Protein AF-A0A6V8SE57-F1 (afdb_monomer_lite)

Structure (mmCIF, N/CA/C/O backbone):
data_AF-A0A6V8SE57-F1
#
_entry.id   AF-A0A6V8SE57-F1
#
loop_
_atom_site.group_PDB
_atom_site.id
_atom_site.type_symbol
_atom_site.label_atom_id
_atom_site.label_alt_id
_atom_site.label_comp_id
_atom_site.label_asym_id
_atom_site.label_entity_id
_atom_site.label_seq_id
_atom_site.pdbx_PDB_ins_code
_atom_site.Cartn_x
_atom_site.Cartn_y
_atom_site.Cartn_z
_atom_site.occupancy
_atom_site.B_iso_or_equiv
_atom_site.auth_seq_id
_atom_site.auth_comp_id
_atom_site.auth_asym_id
_atom_site.auth_atom_id
_atom_site.pdbx_PDB_model_num
ATOM 1 N N . MET A 1 1 ? -17.085 -2.810 29.061 1.00 80.19 1 MET A N 1
ATOM 2 C CA . MET A 1 1 ? -16.079 -2.766 30.151 1.00 80.19 1 MET A CA 1
ATOM 3 C C . MET A 1 1 ? -16.519 -1.759 31.207 1.00 80.19 1 MET A C 1
ATOM 5 O O . MET A 1 1 ? -16.535 -0.562 30.925 1.00 80.19 1 MET A O 1
ATOM 9 N N . LEU A 1 2 ? -16.918 -2.257 32.376 1.00 84.38 2 LEU A N 1
ATOM 10 C CA . LEU A 1 2 ? -17.323 -1.475 33.546 1.00 84.38 2 LEU A CA 1
ATOM 11 C C . LEU A 1 2 ? -16.105 -1.155 34.430 1.00 84.38 2 LEU A C 1
ATOM 13 O O . LEU A 1 2 ? -15.067 -1.802 34.307 1.00 84.38 2 LEU A O 1
ATOM 17 N N . GLN A 1 3 ? -16.236 -0.152 35.307 1.00 84.94 3 GLN A N 1
ATOM 18 C CA . GLN A 1 3 ? -15.189 0.285 36.252 1.00 84.94 3 GLN A CA 1
ATOM 19 C C . GLN A 1 3 ? -13.847 0.674 35.592 1.00 84.94 3 GLN A C 1
ATOM 21 O O . GLN A 1 3 ? -12.769 0.341 36.073 1.00 84.94 3 GLN A O 1
ATOM 26 N N . LYS A 1 4 ? -13.895 1.432 34.484 1.00 86.44 4 LYS A N 1
ATOM 27 C CA . LYS A 1 4 ? -12.680 1.951 33.819 1.00 86.44 4 LYS A CA 1
ATOM 28 C C . LYS A 1 4 ? -11.867 2.909 34.702 1.00 86.44 4 LYS A C 1
ATOM 30 O O . LYS A 1 4 ? -10.650 2.949 34.574 1.00 86.44 4 LYS A O 1
ATOM 35 N N . THR A 1 5 ? -12.533 3.644 35.592 1.00 87.69 5 THR A N 1
ATOM 36 C CA . THR A 1 5 ? -11.916 4.582 36.539 1.00 87.69 5 THR A CA 1
ATOM 37 C C . THR A 1 5 ? -12.334 4.260 37.967 1.00 87.69 5 THR A C 1
ATOM 39 O O . THR A 1 5 ? -13.480 3.868 38.202 1.00 87.69 5 THR A O 1
ATOM 42 N N . CYS A 1 6 ? -11.425 4.463 38.917 1.00 88.44 6 CYS A N 1
ATOM 43 C CA . CYS A 1 6 ? -11.675 4.325 40.349 1.00 88.44 6 CYS A CA 1
ATOM 44 C C . CYS A 1 6 ? -11.453 5.666 41.064 1.00 88.44 6 CYS A C 1
ATOM 46 O O . CYS A 1 6 ? -10.727 6.540 40.584 1.00 88.44 6 CYS A O 1
ATOM 48 N N . THR A 1 7 ? -12.118 5.852 42.202 1.00 88.44 7 THR A N 1
ATOM 49 C CA . THR A 1 7 ? -11.883 7.002 43.080 1.00 88.44 7 THR A CA 1
ATOM 50 C C . THR A 1 7 ? -10.832 6.597 44.103 1.00 88.44 7 THR A C 1
ATOM 52 O O . THR A 1 7 ? -11.109 5.760 44.957 1.00 88.44 7 THR A O 1
ATOM 55 N N . VAL A 1 8 ? -9.636 7.172 44.003 1.00 85.38 8 VAL A N 1
ATOM 56 C CA . VAL A 1 8 ? -8.505 6.870 44.903 1.00 85.38 8 VAL A CA 1
ATOM 57 C C . VAL A 1 8 ? -8.571 7.654 46.206 1.00 85.38 8 VAL A C 1
ATOM 59 O O . VAL A 1 8 ? -8.074 7.196 47.227 1.00 85.38 8 VAL A O 1
ATOM 62 N N . ASP A 1 9 ? -9.195 8.828 46.178 1.00 85.50 9 ASP A N 1
ATOM 63 C CA . ASP A 1 9 ? -9.353 9.677 47.351 1.00 85.50 9 ASP A CA 1
ATOM 64 C C . ASP A 1 9 ? -10.802 10.158 47.449 1.00 85.50 9 ASP A C 1
ATOM 66 O O . ASP A 1 9 ? -11.323 10.845 46.565 1.00 85.50 9 ASP A O 1
ATOM 70 N N . PHE A 1 10 ? -11.458 9.759 48.537 1.00 82.12 10 PHE A N 1
ATOM 71 C CA . PHE A 1 10 ? -12.860 10.050 48.809 1.00 82.12 10 PHE A CA 1
ATOM 72 C C . PHE A 1 10 ? -13.102 11.515 49.203 1.00 82.12 10 PHE A C 1
ATOM 74 O O . PHE A 1 10 ? -14.181 12.036 48.923 1.00 82.12 10 PHE A O 1
ATOM 81 N N . LEU A 1 11 ? -12.115 12.190 49.807 1.00 89.50 11 LEU A N 1
ATOM 82 C CA . LEU A 1 11 ? -12.215 13.594 50.224 1.00 89.50 11 LEU A CA 1
ATOM 83 C C . LEU A 1 11 ? -12.103 14.526 49.020 1.00 89.50 11 LEU A C 1
ATOM 85 O O . LEU A 1 11 ? -12.915 15.435 48.856 1.00 89.50 11 LEU A O 1
ATOM 89 N N . THR A 1 12 ? -11.130 14.273 48.145 1.00 87.56 12 THR A N 1
ATOM 90 C CA . THR A 1 12 ? -10.910 15.097 46.944 1.00 87.56 12 THR A CA 1
ATOM 91 C C . THR A 1 12 ? -11.725 14.637 45.735 1.00 87.56 12 THR A C 1
ATOM 93 O O . THR A 1 12 ? -11.748 15.323 44.713 1.00 87.56 12 THR A O 1
ATOM 96 N N . LYS A 1 13 ? -12.407 13.483 45.831 1.00 87.69 13 LYS A N 1
ATOM 97 C CA . LYS A 1 13 ? -13.125 12.812 44.729 1.00 87.69 13 LYS A CA 1
ATOM 98 C C . LYS A 1 13 ? -12.248 12.606 43.491 1.00 87.69 13 LYS A C 1
ATOM 100 O O . LYS A 1 13 ? -12.744 12.579 42.361 1.00 87.69 13 LYS A O 1
ATOM 105 N N . LYS A 1 14 ? -10.936 12.462 43.690 1.00 87.06 14 LYS A N 1
ATOM 106 C CA . LYS A 1 14 ? -9.976 12.285 42.604 1.00 87.06 14 LYS A CA 1
ATOM 107 C C . LYS A 1 14 ? -10.199 10.928 41.941 1.00 87.06 14 LYS A C 1
ATOM 109 O O . LYS A 1 14 ? -10.094 9.886 42.590 1.00 87.06 14 LYS A O 1
ATOM 114 N N . ARG A 1 15 ? -10.494 10.953 40.639 1.00 88.88 15 ARG A N 1
ATOM 115 C CA . ARG A 1 15 ? -10.660 9.756 39.806 1.00 88.88 15 ARG A CA 1
ATOM 116 C C . ARG A 1 15 ? -9.395 9.509 38.999 1.00 88.88 15 ARG A C 1
ATOM 118 O O . ARG A 1 15 ? -8.846 10.444 38.422 1.00 88.88 15 ARG A O 1
ATOM 125 N N . VAL A 1 16 ? -8.960 8.260 38.960 1.00 88.12 16 VAL A N 1
ATOM 126 C CA . VAL A 1 16 ? -7.837 7.792 38.141 1.00 88.12 16 VAL A CA 1
ATOM 127 C C . VAL A 1 16 ? -8.284 6.595 37.314 1.00 88.12 16 VAL A C 1
ATOM 129 O O . VAL A 1 16 ? -9.284 5.946 37.641 1.00 88.12 16 VAL A O 1
ATOM 132 N N . ASP A 1 17 ? -7.578 6.326 36.220 1.00 88.56 17 ASP A N 1
ATOM 133 C CA . ASP A 1 17 ? -7.783 5.096 35.463 1.00 88.56 17 ASP A CA 1
ATOM 134 C C . ASP A 1 17 ? -7.464 3.906 36.355 1.00 88.56 17 ASP A C 1
ATOM 136 O O . ASP A 1 17 ? -6.413 3.863 36.990 1.00 88.56 17 ASP A O 1
ATOM 140 N N . SER A 1 18 ? -8.389 2.949 36.419 1.00 84.50 18 SER A N 1
ATOM 141 C CA . SER A 1 18 ? -8.182 1.788 37.267 1.00 84.50 18 SER A CA 1
ATOM 142 C C . SER A 1 18 ? -7.148 0.887 36.601 1.00 84.50 18 SER A C 1
ATOM 144 O O . SER A 1 18 ? -7.446 0.282 35.578 1.00 84.50 18 SER A O 1
ATOM 146 N N . ASN A 1 19 ? -5.933 0.786 37.128 1.00 82.19 19 ASN A N 1
ATOM 147 C CA . ASN A 1 19 ? -4.884 -0.082 36.565 1.00 82.19 19 ASN A CA 1
ATOM 148 C C . ASN A 1 19 ? -4.768 -1.420 37.308 1.00 82.19 19 ASN A C 1
ATOM 150 O O . ASN A 1 19 ? -3.791 -2.145 37.152 1.00 82.19 19 ASN A O 1
ATOM 154 N N . GLY A 1 20 ? -5.790 -1.749 38.099 1.00 79.88 20 GLY A N 1
ATOM 155 C CA . GLY A 1 20 ? -5.833 -2.931 38.955 1.00 79.88 20 GLY A CA 1
ATOM 156 C C . GLY A 1 20 ? -6.281 -2.632 40.384 1.00 79.88 20 GLY A C 1
ATOM 157 O O . GLY A 1 20 ? -6.476 -3.575 41.139 1.00 79.88 20 GLY A O 1
ATOM 158 N N . GLU A 1 21 ? -6.494 -1.361 40.768 1.00 84.12 21 GLU A N 1
ATOM 159 C CA . GLU A 1 21 ? -6.996 -1.051 42.119 1.00 84.12 21 GLU A CA 1
ATOM 160 C C . GLU A 1 21 ? -8.412 -1.594 42.359 1.00 84.12 21 GLU A C 1
ATOM 162 O O . GLU A 1 21 ? -8.802 -1.826 43.500 1.00 84.12 21 GLU A O 1
ATOM 167 N N . VAL A 1 22 ? -9.193 -1.791 41.291 1.00 84.31 22 VAL A N 1
ATOM 168 C CA . VAL A 1 22 ? -10.534 -2.377 41.344 1.00 84.31 22 VAL A CA 1
ATOM 169 C C . VAL A 1 22 ? -10.697 -3.361 40.183 1.00 84.31 22 VAL A C 1
ATOM 171 O O . VAL A 1 22 ? -10.164 -3.149 39.091 1.00 84.31 22 VAL A O 1
ATOM 174 N N . GLN A 1 23 ? -11.435 -4.448 40.413 1.00 84.25 23 GLN A N 1
ATOM 175 C CA . GLN A 1 23 ? -11.700 -5.468 39.400 1.00 84.25 23 GLN A CA 1
ATOM 176 C C . GLN A 1 23 ? -12.502 -4.890 38.226 1.00 84.25 23 GLN A C 1
ATOM 178 O O . GLN A 1 23 ? -13.629 -4.439 38.393 1.00 84.25 23 GLN A O 1
ATOM 183 N N . LYS A 1 24 ? -11.965 -4.970 37.007 1.00 87.44 24 LYS A N 1
ATOM 184 C CA . LYS A 1 24 ? -12.715 -4.616 35.794 1.00 87.44 24 LYS A CA 1
ATOM 185 C C . LYS A 1 24 ? -13.583 -5.783 35.340 1.00 87.44 24 LYS A C 1
ATOM 187 O O . LYS A 1 24 ? -13.145 -6.933 35.357 1.00 87.44 24 LYS A O 1
ATOM 192 N N . TYR A 1 25 ? -14.778 -5.461 34.849 1.00 86.12 25 TYR A N 1
ATOM 193 C CA . TYR A 1 25 ? -15.709 -6.433 34.274 1.00 86.12 25 TYR A CA 1
ATOM 194 C C . TYR A 1 25 ? -15.937 -6.135 32.793 1.00 86.12 25 TYR A C 1
ATOM 196 O O . TYR A 1 25 ? -16.268 -5.004 32.410 1.00 86.12 25 TYR A O 1
ATOM 204 N N . TYR A 1 26 ? -15.762 -7.144 31.946 1.00 84.75 26 TYR A N 1
ATOM 205 C CA . TYR A 1 26 ? -16.224 -7.109 30.564 1.00 84.75 26 TYR A CA 1
ATOM 206 C C . TYR A 1 26 ? -17.636 -7.697 30.528 1.00 84.75 26 TYR A C 1
ATOM 208 O O . TYR A 1 26 ? -17.861 -8.781 31.050 1.00 84.75 26 TYR A O 1
ATOM 216 N N . VAL A 1 27 ? -18.589 -6.930 30.000 1.00 86.38 27 VAL A N 1
ATOM 217 C CA . VAL A 1 27 ? -19.998 -7.321 29.903 1.00 86.38 27 VAL A CA 1
ATOM 218 C C . VAL A 1 27 ? -20.352 -7.269 28.432 1.00 86.38 27 VAL A C 1
ATOM 220 O O . VAL A 1 27 ? -20.159 -6.226 27.799 1.00 86.38 27 VAL A O 1
ATOM 223 N N . GLU A 1 28 ? -20.817 -8.395 27.916 1.00 84.25 28 GLU A N 1
ATOM 224 C CA . GLU A 1 28 ? -21.291 -8.550 26.546 1.00 84.25 28 GLU A CA 1
ATOM 225 C C . GLU A 1 28 ? -22.771 -8.161 26.462 1.00 84.25 28 GLU A C 1
ATOM 227 O O . GLU A 1 28 ? -23.479 -8.184 27.466 1.00 84.25 28 GLU A O 1
ATOM 232 N N . GLU A 1 29 ? -23.214 -7.729 25.278 1.00 84.25 29 GLU A N 1
ATOM 233 C CA . GLU A 1 29 ? -24.635 -7.479 24.965 1.00 84.25 29 GLU A CA 1
ATOM 234 C C . GLU A 1 29 ? -25.358 -6.463 25.878 1.00 84.25 29 GLU A C 1
ATOM 236 O O . GLU A 1 29 ? -26.583 -6.398 25.924 1.00 84.25 29 GLU A O 1
ATOM 241 N N . SER A 1 30 ? -24.615 -5.595 26.574 1.00 85.81 30 SER A N 1
ATOM 242 C CA . SER A 1 30 ? -25.195 -4.565 27.455 1.00 85.81 30 SER A CA 1
ATOM 243 C C . SER A 1 30 ? -26.022 -3.506 26.711 1.00 85.81 30 SER A C 1
ATOM 245 O O . SER A 1 30 ? -26.799 -2.788 27.340 1.00 85.81 30 SER A O 1
ATOM 247 N N . HIS A 1 31 ? -25.812 -3.353 25.406 1.00 85.88 31 HIS A N 1
ATOM 248 C CA . HIS A 1 31 ? -26.593 -2.499 24.521 1.00 85.88 31 HIS A CA 1
ATOM 249 C C . HIS A 1 31 ? -26.701 -3.175 23.149 1.00 85.88 31 HIS A C 1
ATOM 251 O O . HIS A 1 31 ? -25.820 -3.970 22.803 1.00 85.88 31 HIS A O 1
ATOM 257 N N . PRO A 1 32 ? -27.726 -2.840 22.343 1.00 89.44 32 PRO A N 1
ATOM 258 C CA . PRO A 1 32 ? -27.804 -3.296 20.962 1.00 89.44 32 PRO A CA 1
ATOM 259 C C . PRO A 1 32 ? -26.503 -2.988 20.218 1.00 89.44 32 PRO A C 1
ATOM 261 O O . PRO A 1 32 ? -25.926 -1.902 20.371 1.00 89.44 32 PRO A O 1
ATOM 264 N N . ALA A 1 33 ? -26.011 -3.960 19.456 1.00 89.44 33 ALA A N 1
ATOM 265 C CA . ALA A 1 33 ? -24.806 -3.784 18.666 1.00 89.44 33 ALA A CA 1
ATOM 266 C C . ALA A 1 33 ? -25.057 -2.752 17.553 1.00 89.44 33 ALA A C 1
ATOM 268 O O . ALA A 1 33 ? -26.120 -2.733 16.939 1.00 89.44 33 ALA A O 1
ATOM 269 N N . ILE A 1 34 ? -24.080 -1.875 17.306 1.00 92.44 34 ILE A N 1
ATOM 270 C CA . ILE A 1 34 ? -24.130 -0.909 16.189 1.00 92.44 34 ILE A CA 1
ATOM 271 C C . ILE A 1 34 ? -23.822 -1.619 14.861 1.00 92.44 34 ILE A C 1
ATOM 273 O O . ILE A 1 34 ? -24.297 -1.218 13.804 1.00 92.44 34 ILE A O 1
ATOM 277 N N . ILE A 1 35 ? -22.990 -2.655 14.937 1.00 93.81 35 ILE A N 1
ATOM 278 C CA . ILE A 1 35 ? -22.470 -3.450 13.830 1.00 93.81 35 ILE A CA 1
ATOM 279 C C . ILE A 1 35 ? -22.617 -4.917 14.227 1.00 93.81 35 ILE A C 1
ATOM 281 O O . ILE A 1 35 ? -22.357 -5.261 15.382 1.00 93.81 35 ILE A O 1
ATOM 285 N N . ASP A 1 36 ? -22.996 -5.764 13.273 1.00 93.50 36 ASP A N 1
ATOM 286 C CA . ASP A 1 36 ? -23.077 -7.207 13.475 1.00 93.50 36 ASP A CA 1
ATOM 287 C C . ASP A 1 36 ? -21.732 -7.785 13.920 1.00 93.50 36 ASP A C 1
ATOM 289 O O . ASP A 1 36 ? -20.663 -7.376 13.451 1.00 93.50 36 ASP A O 1
ATOM 293 N N . LYS A 1 37 ? -21.785 -8.769 14.821 1.00 89.94 37 LYS A N 1
ATOM 294 C CA . LYS A 1 37 ? -20.588 -9.401 15.387 1.00 89.94 37 LYS A CA 1
ATOM 295 C C . LYS A 1 37 ? -19.685 -9.982 14.297 1.00 89.94 37 LYS A C 1
ATOM 297 O O . LYS A 1 37 ? -18.483 -9.747 14.327 1.00 89.94 37 LYS A O 1
ATOM 302 N N . GLU A 1 38 ? -20.273 -10.636 13.298 1.00 94.12 38 GLU A N 1
ATOM 303 C CA . GLU A 1 38 ? -19.544 -11.202 12.156 1.00 94.12 38 GLU A CA 1
ATOM 304 C C . GLU A 1 38 ? -18.777 -10.129 11.370 1.00 94.12 38 GLU A C 1
ATOM 306 O O . GLU A 1 38 ? -17.608 -10.316 11.035 1.00 94.12 38 GLU A O 1
ATOM 311 N N . MET A 1 39 ? -19.396 -8.967 11.122 1.00 95.44 39 MET A N 1
ATOM 312 C CA . MET A 1 39 ? -18.729 -7.854 10.440 1.00 95.44 39 MET A CA 1
ATOM 313 C C . MET A 1 39 ? -17.591 -7.281 11.293 1.00 95.44 39 MET A C 1
ATOM 315 O O . MET A 1 39 ? -16.531 -6.950 10.760 1.00 95.44 39 MET A O 1
ATOM 319 N N . TRP A 1 40 ? -17.776 -7.183 12.612 1.00 93.38 40 TRP A N 1
ATOM 320 C CA . TRP A 1 40 ? -16.713 -6.748 13.519 1.00 93.38 40 TRP A CA 1
ATOM 321 C C . TRP A 1 40 ? -15.525 -7.720 13.515 1.00 93.38 40 TRP A C 1
ATOM 323 O O . TRP A 1 40 ? -14.381 -7.283 13.380 1.00 93.38 40 TRP A O 1
ATOM 333 N N . GLU A 1 41 ? -15.789 -9.024 13.601 1.00 94.81 41 GLU A N 1
ATOM 334 C CA . GLU A 1 41 ? -14.769 -10.079 13.569 1.00 94.81 41 GLU A CA 1
ATOM 335 C C . GLU A 1 41 ? -14.010 -10.096 12.237 1.00 94.81 41 GLU A C 1
ATOM 337 O O . GLU A 1 41 ? -12.779 -10.121 12.232 1.00 94.81 41 GLU A O 1
ATOM 342 N N . ALA A 1 42 ? -14.719 -9.983 11.110 1.00 95.62 42 ALA A N 1
ATOM 343 C CA . ALA A 1 42 ? -14.102 -9.891 9.789 1.00 95.62 42 ALA A CA 1
ATOM 344 C C . ALA A 1 42 ? -13.137 -8.697 9.683 1.00 95.62 42 ALA A C 1
ATOM 346 O O . ALA A 1 42 ? -12.038 -8.828 9.142 1.00 95.62 42 ALA A O 1
ATOM 347 N N . VAL A 1 43 ? -13.503 -7.539 10.247 1.00 94.62 43 VAL A N 1
ATOM 348 C CA . VAL A 1 43 ? -12.620 -6.363 10.285 1.00 94.62 43 VAL A CA 1
ATOM 349 C C . VAL A 1 43 ? -11.394 -6.611 11.164 1.00 94.62 43 VAL A C 1
ATOM 351 O O . VAL A 1 43 ? -10.295 -6.235 10.762 1.00 94.62 43 VAL A O 1
ATOM 354 N N . GLN A 1 44 ? -11.541 -7.253 12.329 1.00 94.44 44 GLN A N 1
ATOM 355 C CA . GLN A 1 44 ? -10.385 -7.592 13.171 1.00 94.44 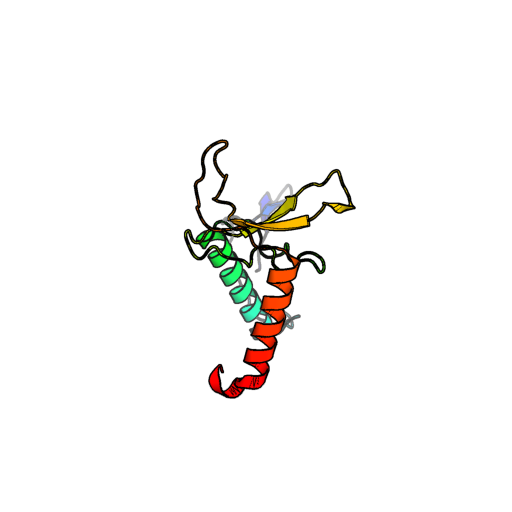44 GLN A CA 1
ATOM 356 C C . GLN A 1 44 ? -9.396 -8.505 12.432 1.00 94.44 44 GLN A C 1
ATOM 358 O O . GLN A 1 44 ? -8.197 -8.228 12.441 1.00 94.44 44 GLN A O 1
ATOM 363 N N . LEU A 1 45 ? -9.896 -9.530 11.733 1.00 95.44 45 LEU A N 1
ATOM 364 C CA . LEU A 1 45 ? -9.070 -10.435 10.928 1.00 95.44 45 LEU A CA 1
ATOM 365 C C . LEU A 1 45 ? -8.346 -9.703 9.790 1.00 95.44 45 LEU A C 1
ATOM 367 O O . LEU A 1 45 ? -7.169 -9.954 9.540 1.00 95.44 45 LEU A O 1
ATOM 371 N N . GLU A 1 46 ? -9.009 -8.762 9.113 1.00 92.75 46 GLU A N 1
ATOM 372 C CA . GLU A 1 46 ? -8.365 -7.951 8.073 1.00 92.75 46 GLU A CA 1
ATOM 373 C C . GLU A 1 46 ? -7.292 -7.008 8.633 1.00 92.75 46 GLU A C 1
ATOM 375 O O . GLU A 1 46 ? -6.229 -6.847 8.023 1.00 92.75 46 GLU A O 1
ATOM 380 N N . MET A 1 47 ? -7.527 -6.417 9.809 1.00 90.12 47 MET A N 1
ATOM 381 C CA . MET A 1 47 ? -6.522 -5.604 10.499 1.00 90.12 47 MET A CA 1
ATOM 382 C C . MET A 1 47 ? -5.299 -6.448 10.873 1.00 90.12 47 MET A C 1
ATOM 384 O O . MET A 1 47 ? -4.170 -6.036 10.602 1.00 90.12 47 MET A O 1
ATOM 388 N N . GLU A 1 48 ? -5.508 -7.643 11.428 1.00 92.56 48 GLU A N 1
ATOM 389 C CA . GLU A 1 48 ? -4.434 -8.586 11.753 1.00 92.56 48 GLU A CA 1
ATOM 390 C C . GLU A 1 48 ? -3.658 -9.007 10.499 1.00 92.56 48 GLU A C 1
ATOM 392 O O . GLU A 1 48 ? -2.431 -8.891 10.458 1.00 92.56 48 GLU A O 1
ATOM 397 N N . ARG A 1 49 ? -4.359 -9.397 9.428 1.00 91.00 49 ARG A N 1
ATOM 398 C CA . ARG A 1 49 ? -3.745 -9.737 8.136 1.00 91.00 49 ARG A CA 1
ATOM 399 C C . ARG A 1 49 ? -2.877 -8.595 7.604 1.00 91.00 4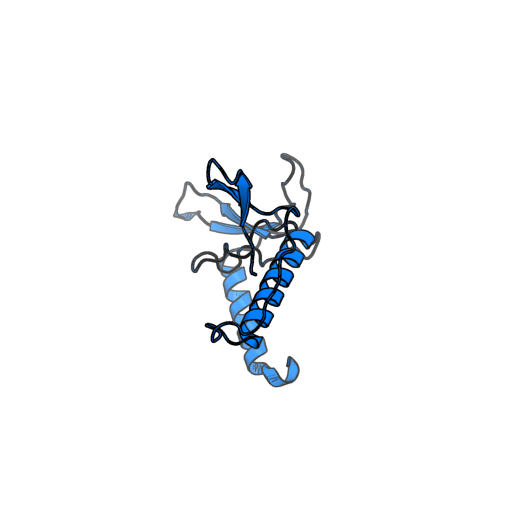9 ARG A C 1
ATOM 401 O O . ARG A 1 49 ? -1.775 -8.836 7.104 1.00 91.00 49 ARG A O 1
ATOM 408 N N . GLY A 1 50 ? -3.359 -7.356 7.710 1.00 86.25 50 GLY A N 1
ATOM 409 C CA . GLY A 1 50 ? -2.623 -6.156 7.316 1.00 86.25 50 GLY A CA 1
ATOM 410 C C . GLY A 1 50 ? -1.342 -5.946 8.127 1.00 86.25 50 GLY A C 1
ATOM 411 O O . GLY A 1 50 ? -0.295 -5.652 7.546 1.00 86.25 50 GLY A O 1
ATOM 412 N N . LEU A 1 51 ? -1.406 -6.148 9.446 1.00 87.69 51 LEU A N 1
ATOM 413 C CA . LEU A 1 51 ? -0.253 -6.054 10.346 1.00 87.69 51 LEU A CA 1
ATOM 414 C C . LEU A 1 51 ? 0.797 -7.129 10.041 1.00 87.69 51 LEU A C 1
ATOM 416 O O . LEU A 1 51 ? 1.968 -6.799 9.856 1.00 87.69 51 LEU A O 1
ATOM 420 N N . VAL A 1 52 ? 0.378 -8.388 9.895 1.00 89.75 52 VAL A N 1
ATOM 421 C CA . VAL A 1 52 ? 1.277 -9.509 9.569 1.00 89.75 52 VAL A CA 1
ATOM 422 C C . VAL A 1 52 ? 1.979 -9.275 8.231 1.00 89.75 52 VAL A C 1
ATOM 424 O O . VAL A 1 52 ? 3.188 -9.484 8.107 1.00 89.75 52 VAL A O 1
ATOM 427 N N . PHE A 1 53 ? 1.254 -8.792 7.218 1.00 86.00 53 PHE A N 1
ATOM 428 C CA . PHE A 1 53 ? 1.848 -8.453 5.924 1.00 86.00 53 PHE A CA 1
ATOM 429 C C . PHE A 1 53 ? 2.872 -7.314 6.043 1.00 86.00 53 PHE A C 1
ATOM 431 O O . PHE A 1 53 ? 3.963 -7.394 5.471 1.00 86.00 53 PHE A O 1
ATOM 438 N N . ALA A 1 54 ? 2.530 -6.257 6.784 1.00 85.19 54 ALA A N 1
ATOM 439 C CA . ALA A 1 54 ? 3.408 -5.118 7.023 1.00 85.19 54 ALA A CA 1
ATOM 440 C C . ALA A 1 54 ? 4.719 -5.537 7.703 1.00 85.19 54 ALA A C 1
ATOM 442 O O . ALA A 1 54 ? 5.792 -5.136 7.249 1.00 85.19 54 ALA A O 1
ATOM 443 N N . GLU A 1 55 ? 4.643 -6.389 8.724 1.00 86.44 55 GLU A N 1
ATOM 444 C CA . GLU A 1 55 ? 5.805 -6.926 9.433 1.00 86.44 55 GLU A CA 1
ATOM 445 C C . GLU A 1 55 ? 6.661 -7.822 8.529 1.00 86.44 55 GLU A C 1
ATOM 447 O O . GLU A 1 55 ? 7.862 -7.590 8.382 1.00 86.44 55 GLU A O 1
ATOM 452 N N . THR A 1 56 ? 6.032 -8.780 7.840 1.00 85.88 56 THR A N 1
ATOM 453 C CA . THR A 1 56 ? 6.716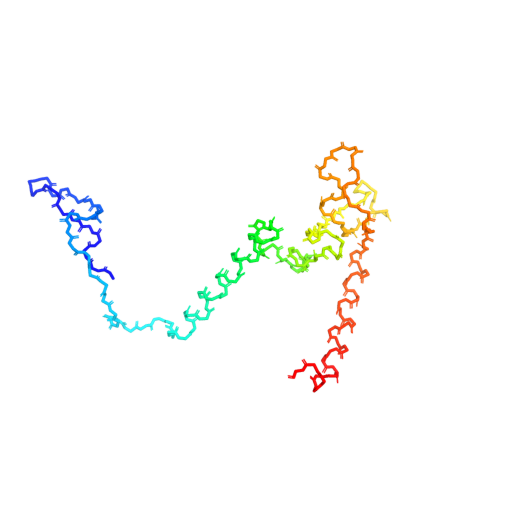 -9.761 6.978 1.00 85.88 56 THR A CA 1
ATOM 454 C C . THR A 1 56 ? 7.541 -9.090 5.879 1.00 85.88 56 THR A C 1
ATOM 456 O O . THR A 1 56 ? 8.652 -9.518 5.563 1.00 85.88 56 THR A O 1
ATOM 459 N N . TYR A 1 57 ? 7.002 -8.029 5.277 1.00 81.69 57 TYR A N 1
ATOM 460 C CA . TYR A 1 57 ? 7.602 -7.385 4.108 1.00 81.69 57 TYR A CA 1
ATOM 461 C C . TYR A 1 57 ? 8.214 -6.008 4.398 1.00 81.69 57 TYR A C 1
ATOM 463 O O . TYR A 1 57 ? 8.715 -5.352 3.478 1.00 81.69 57 TYR A O 1
ATOM 471 N N . GLY A 1 58 ? 8.195 -5.562 5.658 1.00 77.62 58 GLY A N 1
ATOM 472 C CA . GLY A 1 58 ? 8.691 -4.249 6.074 1.00 77.62 58 GLY A CA 1
ATOM 473 C C . GLY A 1 58 ? 7.937 -3.084 5.421 1.00 77.62 58 GLY A C 1
ATOM 474 O O . GLY A 1 58 ? 8.548 -2.075 5.054 1.00 77.62 58 GLY A O 1
ATOM 475 N N . VAL A 1 59 ? 6.625 -3.231 5.213 1.00 77.19 59 VAL A N 1
ATOM 476 C CA . VAL A 1 59 ? 5.755 -2.198 4.630 1.00 77.19 59 VAL A CA 1
ATOM 477 C C . VAL A 1 59 ? 5.219 -1.331 5.764 1.00 77.19 59 VAL A C 1
ATOM 479 O O . VAL A 1 59 ? 4.532 -1.836 6.637 1.00 77.19 59 VAL A O 1
ATOM 482 N N . PHE A 1 60 ? 5.465 -0.020 5.756 1.00 64.00 60 PHE A N 1
ATOM 483 C CA . PHE A 1 60 ? 4.978 0.830 6.853 1.00 64.00 60 PHE A CA 1
ATOM 484 C C . PHE A 1 60 ? 3.456 1.043 6.849 1.00 64.00 60 PHE A C 1
ATOM 486 O O . PHE A 1 60 ? 2.889 1.167 7.928 1.00 64.00 60 PHE A O 1
ATOM 493 N N . LYS A 1 61 ? 2.788 1.103 5.680 1.00 62.50 61 LYS A N 1
ATOM 494 C CA . LYS A 1 61 ? 1.311 1.116 5.573 1.00 62.50 61 LYS A CA 1
ATOM 495 C C . LYS A 1 61 ? 0.839 0.532 4.235 1.00 62.50 61 LYS A C 1
ATOM 497 O O . LYS A 1 61 ? 1.412 0.864 3.196 1.00 62.50 61 LYS A O 1
ATOM 502 N N . LEU A 1 62 ? -0.220 -0.282 4.251 1.00 64.00 62 LEU A N 1
ATOM 503 C CA . LEU A 1 62 ? -0.902 -0.760 3.036 1.00 64.00 62 LEU A CA 1
ATOM 504 C C . LEU A 1 62 ? -1.859 0.289 2.438 1.00 64.00 62 LEU A C 1
ATOM 506 O O . LEU A 1 62 ? -2.131 0.259 1.239 1.00 64.00 62 LEU A O 1
ATOM 510 N N . ASP A 1 63 ? -2.304 1.257 3.240 1.00 64.62 63 ASP A N 1
ATOM 511 C CA . ASP A 1 63 ? -3.379 2.198 2.879 1.00 64.62 63 ASP A CA 1
ATOM 512 C C . ASP A 1 63 ? -2.915 3.381 2.009 1.00 64.62 63 ASP A C 1
ATOM 514 O O . ASP A 1 63 ? -3.636 4.354 1.814 1.00 64.62 63 ASP A O 1
ATOM 518 N N . TYR A 1 64 ? -1.698 3.325 1.462 1.00 69.00 64 TYR A N 1
ATOM 519 C CA . TYR A 1 64 ? -1.182 4.355 0.548 1.00 69.00 64 TYR A CA 1
ATOM 520 C C . TYR A 1 64 ? -1.711 4.225 -0.886 1.00 69.00 64 TYR A C 1
ATOM 522 O O . TYR A 1 64 ? -1.310 5.003 -1.758 1.00 69.00 64 TYR A O 1
ATOM 530 N N . ALA A 1 65 ? -2.555 3.229 -1.159 1.00 79.44 65 ALA A N 1
ATOM 531 C CA . ALA A 1 65 ? -3.160 3.071 -2.469 1.00 79.44 65 ALA A CA 1
ATOM 532 C C . ALA A 1 65 ? -4.136 4.229 -2.724 1.00 79.44 65 ALA A C 1
ATOM 534 O O . ALA A 1 65 ? -5.149 4.374 -2.048 1.00 79.44 65 ALA A O 1
ATOM 535 N N . THR A 1 66 ? -3.820 5.058 -3.714 1.00 85.69 66 THR A N 1
ATOM 536 C CA . THR A 1 66 ? -4.700 6.125 -4.207 1.00 85.69 66 THR A CA 1
ATOM 537 C C . THR A 1 66 ? -5.135 5.810 -5.632 1.00 85.69 66 THR A C 1
ATOM 539 O O . THR A 1 66 ? -4.533 4.955 -6.284 1.00 85.69 66 THR A O 1
ATOM 542 N N . LEU A 1 67 ? -6.134 6.530 -6.154 1.00 84.00 67 LEU A N 1
ATOM 543 C CA . LEU A 1 67 ? -6.542 6.407 -7.562 1.00 84.00 67 LEU A CA 1
ATOM 544 C C . LEU A 1 67 ? -5.351 6.585 -8.520 1.00 84.00 67 LEU A C 1
ATOM 546 O O . LEU A 1 67 ? -5.191 5.824 -9.469 1.00 84.00 67 LEU A O 1
ATOM 550 N N . ASP A 1 68 ? -4.455 7.526 -8.215 1.00 85.50 68 ASP A N 1
ATOM 551 C CA . ASP A 1 68 ? -3.248 7.773 -9.007 1.00 85.50 68 ASP A CA 1
ATOM 552 C C . ASP A 1 68 ? -2.118 6.764 -8.765 1.00 85.50 68 ASP A C 1
ATOM 554 O O . ASP A 1 68 ? -1.149 6.737 -9.533 1.00 85.50 68 ASP A O 1
ATOM 558 N N . ASN A 1 69 ? -2.171 5.988 -7.680 1.00 87.75 69 ASN A N 1
ATOM 559 C CA . ASN A 1 69 ? -1.135 5.048 -7.254 1.00 87.75 69 ASN A CA 1
ATOM 560 C C . ASN A 1 69 ? -1.738 3.742 -6.692 1.00 87.75 69 ASN A C 1
ATOM 562 O O . ASN A 1 69 ?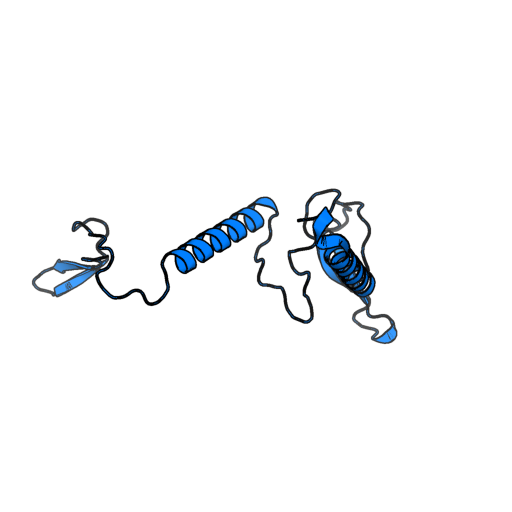 -1.521 3.419 -5.520 1.00 87.75 69 ASN A O 1
ATOM 566 N N . PRO A 1 70 ? -2.472 2.968 -7.510 1.00 89.44 70 PRO A N 1
ATOM 567 C CA . PRO A 1 70 ? -3.242 1.818 -7.027 1.00 89.44 70 PRO A CA 1
ATOM 568 C C . PRO A 1 70 ? -2.359 0.666 -6.524 1.00 89.44 70 PRO A C 1
ATOM 570 O O . PRO A 1 70 ? -2.788 -0.151 -5.713 1.00 89.44 70 PRO A O 1
ATOM 573 N N . PHE A 1 71 ? -1.104 0.604 -6.972 1.00 90.81 71 PHE A N 1
ATOM 574 C CA . PHE A 1 71 ? -0.183 -0.489 -6.660 1.00 90.81 71 PHE A CA 1
ATOM 575 C C . PHE A 1 71 ? 0.720 -0.226 -5.442 1.00 90.81 71 PHE A C 1
ATOM 577 O O . PHE A 1 71 ? 1.636 -1.006 -5.163 1.00 90.81 71 PHE A O 1
ATOM 584 N N . ALA A 1 72 ? 0.500 0.875 -4.715 1.00 88.38 72 ALA A N 1
ATOM 585 C CA . ALA A 1 72 ? 1.293 1.223 -3.539 1.00 88.38 72 ALA A CA 1
ATOM 586 C C . ALA A 1 72 ? 1.279 0.084 -2.507 1.00 88.38 72 ALA A C 1
ATOM 588 O O . ALA A 1 72 ? 0.215 -0.381 -2.115 1.00 88.38 72 ALA A O 1
ATOM 589 N N . GLY A 1 73 ? 2.459 -0.383 -2.087 1.00 85.69 73 GLY A N 1
ATOM 590 C CA . GLY A 1 73 ? 2.583 -1.447 -1.082 1.00 85.69 73 GLY A CA 1
ATOM 591 C C . GLY A 1 73 ? 2.156 -2.847 -1.544 1.00 85.69 73 GLY A C 1
ATOM 592 O O . GLY A 1 73 ? 2.172 -3.762 -0.731 1.00 85.69 73 GLY A O 1
ATOM 593 N N . ARG A 1 74 ? 1.794 -3.033 -2.824 1.00 87.38 74 ARG A N 1
ATOM 594 C CA . ARG A 1 74 ? 1.271 -4.310 -3.355 1.00 87.38 74 ARG A CA 1
ATOM 595 C C . ARG A 1 74 ? 2.230 -5.034 -4.302 1.00 87.38 74 ARG A C 1
ATOM 597 O O . ARG A 1 74 ? 2.092 -6.231 -4.520 1.00 87.38 74 ARG A O 1
ATOM 604 N N . VAL A 1 75 ? 3.196 -4.324 -4.887 1.00 90.94 75 VAL A N 1
ATOM 605 C CA . VAL A 1 75 ? 4.119 -4.895 -5.883 1.00 90.94 75 VAL A CA 1
ATOM 606 C C . VAL A 1 75 ? 5.357 -5.445 -5.190 1.00 90.94 75 VAL A C 1
ATOM 608 O O . VAL A 1 75 ? 6.144 -4.690 -4.617 1.00 90.94 75 VAL A O 1
ATOM 611 N N . MET A 1 76 ? 5.561 -6.755 -5.297 1.00 91.38 76 MET A N 1
ATOM 612 C CA . MET A 1 76 ? 6.639 -7.466 -4.614 1.00 91.38 76 MET A CA 1
ATOM 613 C C . MET A 1 76 ? 7.746 -7.890 -5.576 1.00 91.38 76 MET A C 1
ATOM 615 O O . MET A 1 76 ? 7.509 -8.299 -6.712 1.00 91.38 76 MET A O 1
ATOM 619 N N . CYS A 1 77 ? 8.993 -7.793 -5.123 1.00 92.56 77 CYS A N 1
ATOM 620 C CA . CYS A 1 77 ? 10.142 -8.215 -5.906 1.00 92.56 77 CYS A CA 1
ATOM 621 C C . CYS A 1 77 ? 10.297 -9.731 -5.883 1.00 92.56 77 CYS A C 1
ATOM 623 O O . CYS A 1 77 ? 10.753 -10.279 -4.889 1.00 92.56 77 CYS A O 1
ATOM 625 N N . GLY A 1 78 ? 10.091 -10.393 -7.022 1.00 91.62 78 GLY A N 1
ATOM 626 C CA . GLY A 1 78 ? 10.331 -11.837 -7.149 1.00 91.62 78 GLY A CA 1
ATOM 627 C C . GLY A 1 78 ? 11.788 -12.299 -6.960 1.00 91.62 78 GLY A C 1
ATOM 628 O O . GLY A 1 78 ? 12.052 -13.486 -7.069 1.00 91.62 78 GLY A O 1
ATOM 629 N N . ARG A 1 79 ? 12.753 -11.395 -6.713 1.00 92.12 79 ARG A N 1
ATOM 630 C CA . ARG A 1 79 ? 14.160 -11.762 -6.438 1.00 92.12 79 ARG A CA 1
ATOM 631 C C . ARG A 1 79 ? 14.568 -11.656 -4.973 1.00 92.12 79 ARG A C 1
ATOM 633 O O . ARG A 1 79 ? 15.390 -12.440 -4.530 1.00 92.12 79 ARG A O 1
ATOM 640 N N . CYS A 1 80 ? 14.090 -10.642 -4.257 1.00 90.25 80 CYS A N 1
ATOM 641 C CA . CYS A 1 80 ? 14.512 -10.382 -2.874 1.00 90.25 80 CYS A CA 1
ATOM 642 C C . CYS A 1 80 ? 13.338 -10.131 -1.927 1.00 90.25 80 CYS A C 1
ATOM 644 O O . CYS A 1 80 ? 13.547 -9.629 -0.828 1.00 90.25 80 CYS A O 1
ATOM 646 N N . SER A 1 81 ? 12.110 -10.374 -2.393 1.00 89.56 81 SER A N 1
ATOM 647 C CA . SER A 1 81 ? 10.852 -10.215 -1.652 1.00 89.56 81 SER A CA 1
ATOM 648 C C . SER A 1 81 ? 10.622 -8.829 -1.045 1.00 89.56 81 SER A C 1
ATOM 650 O O . SER A 1 81 ? 9.696 -8.627 -0.275 1.00 89.56 81 SER A O 1
ATOM 652 N N . SER A 1 82 ? 11.433 -7.838 -1.415 1.00 89.94 82 SER A N 1
ATOM 653 C CA . SER A 1 82 ? 11.233 -6.449 -1.017 1.00 89.94 82 SER A CA 1
ATOM 654 C C . SER A 1 82 ? 10.191 -5.782 -1.907 1.00 89.94 82 SER A C 1
ATOM 656 O O . SER A 1 82 ? 10.036 -6.118 -3.081 1.00 89.94 82 SER A O 1
ATOM 658 N N . ILE A 1 83 ? 9.535 -4.762 -1.377 1.00 90.69 83 ILE A N 1
ATOM 659 C CA . ILE A 1 83 ? 8.509 -4.004 -2.091 1.00 90.69 83 ILE A CA 1
ATOM 660 C C . ILE A 1 83 ? 9.127 -3.170 -3.218 1.00 90.69 83 ILE A C 1
ATOM 662 O O . ILE A 1 83 ? 10.200 -2.565 -3.073 1.00 90.69 83 ILE A O 1
ATOM 666 N N . PHE A 1 84 ? 8.421 -3.070 -4.337 1.00 92.19 84 PHE A N 1
ATOM 667 C CA . PHE A 1 84 ? 8.686 -2.076 -5.367 1.00 92.19 84 PHE A CA 1
ATOM 668 C C . PHE A 1 84 ? 8.111 -0.714 -4.968 1.00 92.19 84 PHE A C 1
ATOM 670 O O . PHE A 1 84 ? 6.933 -0.578 -4.653 1.00 92.19 84 PHE A O 1
ATOM 677 N N . GLY A 1 85 ? 8.942 0.320 -5.037 1.00 90.50 85 GLY A N 1
ATOM 678 C CA . GLY A 1 85 ? 8.520 1.704 -4.881 1.00 90.50 85 GLY A CA 1
ATOM 679 C C . GLY A 1 85 ? 8.316 2.379 -6.233 1.00 90.50 85 GLY A C 1
ATOM 680 O O . GLY A 1 85 ? 9.123 2.206 -7.153 1.00 90.50 85 GLY A O 1
ATOM 681 N N . ARG A 1 86 ? 7.278 3.210 -6.335 1.00 92.19 86 ARG A N 1
ATOM 682 C CA . ARG A 1 86 ? 7.081 4.114 -7.471 1.00 92.19 86 ARG A CA 1
ATOM 683 C C . ARG A 1 86 ? 8.074 5.273 -7.391 1.00 92.19 86 ARG A C 1
ATOM 685 O O . ARG A 1 86 ? 8.233 5.898 -6.343 1.00 92.19 86 ARG A O 1
ATOM 692 N N . LYS A 1 87 ? 8.757 5.559 -8.494 1.00 91.50 87 LYS A N 1
ATOM 693 C CA . LYS A 1 87 ? 9.741 6.637 -8.637 1.00 91.50 87 LYS A CA 1
ATOM 694 C C . LYS A 1 87 ? 9.415 7.455 -9.881 1.00 91.50 87 LYS A C 1
ATOM 696 O O . LYS A 1 87 ? 8.961 6.913 -10.886 1.00 91.50 87 LYS A O 1
ATOM 701 N N . THR A 1 88 ? 9.686 8.752 -9.820 1.00 93.44 88 THR A N 1
ATOM 702 C CA . THR A 1 88 ? 9.604 9.647 -10.979 1.00 93.44 88 THR A CA 1
ATOM 703 C C . THR A 1 88 ? 11.012 9.872 -11.508 1.00 93.44 88 THR A C 1
ATOM 705 O O . THR A 1 88 ? 11.889 10.302 -10.761 1.00 93.44 88 THR A O 1
ATOM 708 N N . TRP A 1 89 ? 11.242 9.565 -12.779 1.00 92.94 89 TRP A N 1
ATOM 709 C CA . TRP A 1 89 ? 12.491 9.844 -13.486 1.00 92.94 89 TRP A CA 1
ATOM 710 C C . TRP A 1 89 ? 12.321 11.052 -14.402 1.00 92.94 89 TRP A C 1
ATOM 712 O O . TRP A 1 89 ? 11.225 11.284 -14.914 1.00 92.94 89 TRP A O 1
ATOM 722 N N . ASN A 1 90 ? 13.412 11.800 -14.604 1.00 89.31 90 ASN A N 1
ATOM 723 C CA . ASN A 1 90 ? 13.457 13.024 -15.413 1.00 89.31 90 ASN A CA 1
ATOM 724 C C . ASN A 1 90 ? 12.397 14.058 -14.997 1.00 89.31 90 ASN A C 1
ATOM 726 O O . ASN A 1 90 ? 11.708 14.624 -15.837 1.00 89.31 90 ASN A O 1
ATOM 730 N N . SER A 1 91 ? 12.248 14.298 -13.690 1.00 85.38 91 SER A N 1
ATOM 731 C CA . SER A 1 91 ? 11.187 15.155 -13.140 1.00 85.38 91 SER A CA 1
ATOM 732 C C . SER A 1 91 ? 11.180 16.587 -13.681 1.00 85.38 91 SER A C 1
ATOM 734 O O . SER A 1 91 ? 10.122 17.203 -13.689 1.00 85.38 91 SER A O 1
ATOM 736 N N . THR A 1 92 ? 12.336 17.098 -14.113 1.00 88.94 92 THR A N 1
ATOM 737 C CA . THR A 1 92 ? 12.521 18.480 -14.578 1.00 88.94 92 THR A CA 1
ATOM 738 C C . THR A 1 92 ? 12.043 18.711 -16.014 1.00 88.94 92 THR A C 1
ATOM 740 O O . THR A 1 92 ? 11.675 19.828 -16.350 1.00 88.94 92 THR A O 1
ATOM 743 N N . ASN A 1 93 ? 12.047 17.684 -16.870 1.00 89.50 93 ASN A N 1
ATOM 744 C CA . ASN A 1 93 ? 11.638 17.811 -18.270 1.00 89.50 93 ASN A CA 1
ATOM 745 C C . ASN A 1 93 ? 10.326 17.055 -18.484 1.00 89.50 93 ASN A C 1
ATOM 747 O O . ASN A 1 93 ? 10.316 15.825 -18.461 1.00 89.50 93 ASN A O 1
ATOM 751 N N . GLU A 1 94 ? 9.234 17.783 -18.712 1.00 86.38 94 GLU A N 1
ATOM 752 C CA . GLU A 1 94 ? 7.895 17.198 -18.841 1.00 86.38 94 GLU A CA 1
ATOM 753 C C . GLU A 1 94 ? 7.790 16.166 -19.967 1.00 86.38 94 GLU A C 1
ATOM 755 O O . GLU A 1 94 ? 7.172 15.122 -19.772 1.00 86.38 94 GLU A O 1
ATOM 760 N N . ASN A 1 95 ? 8.479 16.383 -21.091 1.00 87.06 95 ASN A N 1
ATOM 761 C CA . ASN A 1 95 ? 8.452 15.471 -22.238 1.00 87.06 95 ASN A CA 1
ATOM 762 C C . ASN A 1 95 ? 9.176 14.144 -21.966 1.00 87.06 95 ASN A C 1
ATOM 764 O O . ASN A 1 95 ? 8.905 13.138 -22.617 1.00 87.06 95 ASN A O 1
ATOM 768 N N . LEU A 1 96 ? 10.109 14.129 -21.009 1.00 88.69 96 LEU A N 1
ATOM 769 C CA . LEU A 1 96 ? 10.899 12.947 -20.649 1.00 88.69 96 LEU A CA 1
ATOM 770 C C . LEU A 1 96 ? 10.493 12.349 -19.298 1.00 88.69 96 LEU A C 1
ATOM 772 O O . LEU A 1 96 ? 11.045 11.316 -18.895 1.00 88.69 96 LEU A O 1
ATOM 776 N N . LYS A 1 97 ? 9.560 12.999 -18.592 1.00 91.81 97 LYS A N 1
ATOM 777 C CA . LYS A 1 97 ? 9.089 12.604 -17.269 1.00 91.81 97 LYS A CA 1
ATOM 778 C C . LYS A 1 97 ? 8.378 11.265 -17.367 1.00 91.81 97 LYS A C 1
ATOM 780 O O . LYS A 1 97 ? 7.350 11.128 -18.026 1.00 91.81 97 LYS A O 1
ATOM 785 N N . ARG A 1 98 ? 8.890 10.272 -16.644 1.00 92.81 98 ARG A N 1
ATOM 786 C CA . ARG A 1 98 ? 8.267 8.946 -16.576 1.00 92.81 98 ARG A CA 1
ATOM 787 C C . ARG A 1 98 ? 8.177 8.435 -15.156 1.00 92.81 98 ARG A C 1
ATOM 789 O O . ARG A 1 98 ? 9.031 8.717 -14.316 1.00 92.81 98 ARG A O 1
ATOM 796 N N . LYS A 1 99 ? 7.123 7.669 -14.897 1.00 94.50 99 LYS A N 1
ATOM 797 C CA . LYS A 1 99 ? 6.919 6.969 -13.633 1.00 94.50 99 LYS A CA 1
ATOM 798 C C . LYS A 1 99 ? 7.342 5.519 -13.820 1.00 94.50 99 LYS A C 1
ATOM 800 O O . LYS A 1 99 ? 6.905 4.860 -14.762 1.00 94.50 99 LYS A O 1
ATOM 805 N N . VAL A 1 100 ? 8.200 5.043 -12.931 1.00 95.12 100 VAL A N 1
ATOM 806 C CA . VAL A 1 100 ? 8.732 3.681 -12.958 1.00 95.12 100 VAL A CA 1
ATOM 807 C C . VAL A 1 100 ? 8.596 3.042 -11.586 1.00 95.12 100 VAL A C 1
ATOM 809 O O . VAL A 1 100 ? 8.724 3.703 -10.556 1.00 95.12 100 VAL A O 1
ATOM 812 N N . TRP A 1 101 ? 8.373 1.739 -11.568 1.00 95.06 101 TRP A N 1
ATOM 813 C CA . TRP A 1 101 ? 8.388 0.907 -10.379 1.00 95.06 101 TRP A CA 1
ATOM 814 C C . TRP A 1 101 ? 9.745 0.233 -10.267 1.00 95.06 101 TRP A C 1
ATOM 816 O O . TRP A 1 101 ? 10.217 -0.421 -11.199 1.00 95.06 101 TRP A O 1
ATOM 826 N N . MET A 1 102 ? 10.388 0.394 -9.117 1.00 94.25 102 MET A N 1
ATOM 827 C CA . MET A 1 102 ? 11.706 -0.167 -8.852 1.00 94.25 102 MET A CA 1
ATOM 828 C C . MET A 1 102 ? 11.739 -0.816 -7.474 1.00 94.25 102 MET A C 1
ATOM 830 O O . MET A 1 102 ? 11.277 -0.231 -6.499 1.00 94.25 102 MET A O 1
ATOM 834 N N . CYS A 1 103 ? 12.361 -1.992 -7.380 1.00 93.50 103 CYS A N 1
ATOM 835 C CA . CYS A 1 103 ? 12.658 -2.643 -6.108 1.00 93.50 103 CYS A CA 1
ATOM 836 C C . CYS A 1 103 ? 13.359 -1.684 -5.130 1.00 93.50 103 CYS A C 1
ATOM 838 O O . CYS A 1 103 ? 14.446 -1.180 -5.423 1.00 93.50 103 CYS A O 1
ATOM 840 N N . SER A 1 104 ? 12.784 -1.497 -3.941 1.00 90.00 104 SER A N 1
ATOM 841 C CA . SER A 1 104 ? 13.312 -0.583 -2.917 1.00 90.00 104 SER A CA 1
ATOM 842 C C . SER A 1 104 ? 14.703 -0.989 -2.420 1.00 90.00 104 SER A C 1
ATOM 844 O O . SER A 1 104 ? 15.528 -0.131 -2.123 1.00 90.00 104 SER A O 1
ATOM 846 N N . ASN A 1 105 ? 15.014 -2.291 -2.422 1.00 91.25 105 ASN A N 1
ATOM 847 C CA . ASN A 1 105 ? 16.330 -2.794 -2.024 1.00 91.25 105 ASN A CA 1
ATOM 848 C C . ASN A 1 105 ? 17.434 -2.569 -3.077 1.00 91.25 105 ASN A C 1
ATOM 850 O O . ASN A 1 105 ? 18.597 -2.883 -2.844 1.00 91.25 105 ASN A O 1
ATOM 854 N N . ARG A 1 106 ? 17.102 -2.046 -4.267 1.00 91.25 106 ARG A N 1
ATOM 855 C CA . ARG A 1 106 ? 18.085 -1.878 -5.346 1.00 91.25 106 ARG A CA 1
ATOM 856 C C . ARG A 1 106 ? 19.174 -0.866 -5.002 1.00 91.25 106 ARG A C 1
ATOM 858 O O . ARG A 1 106 ? 20.319 -1.128 -5.331 1.00 91.25 106 ARG A O 1
ATOM 865 N N . TYR A 1 107 ? 18.813 0.246 -4.368 1.00 89.44 107 TYR A N 1
ATOM 866 C CA . TYR A 1 107 ? 19.734 1.321 -3.974 1.00 89.44 107 TYR A CA 1
ATOM 867 C C . TYR A 1 107 ? 19.475 1.750 -2.527 1.00 89.44 107 TYR A C 1
ATOM 869 O O . TYR A 1 107 ? 19.431 2.939 -2.219 1.00 89.44 107 TYR A O 1
ATOM 877 N N . LYS A 1 108 ? 19.226 0.772 -1.646 1.00 87.38 108 LYS A N 1
ATOM 878 C CA . LYS A 1 108 ? 19.011 1.025 -0.215 1.00 87.38 108 LYS A CA 1
ATOM 879 C C . LYS A 1 108 ? 20.254 1.652 0.426 1.00 87.38 108 LYS A C 1
ATOM 881 O O . LYS A 1 108 ? 20.124 2.565 1.233 1.00 87.38 108 LYS A O 1
ATOM 886 N N . VAL A 1 109 ? 21.438 1.199 0.013 1.00 89.56 109 VAL A N 1
ATOM 887 C CA . VAL A 1 109 ? 22.732 1.808 0.336 1.00 89.56 109 VAL A CA 1
ATOM 888 C C . VAL A 1 109 ? 23.206 2.602 -0.880 1.00 89.56 109 VAL A C 1
ATOM 890 O O . VAL A 1 109 ? 23.167 2.120 -2.014 1.00 89.56 109 VAL A O 1
ATOM 893 N N . LYS A 1 110 ? 23.616 3.856 -0.667 1.00 87.06 110 LYS A N 1
ATOM 894 C CA . LYS A 1 110 ? 24.068 4.737 -1.749 1.00 87.06 110 LYS A CA 1
ATOM 895 C C . LYS A 1 110 ? 25.354 4.178 -2.364 1.00 87.06 110 LYS A C 1
ATOM 897 O O . LYS A 1 110 ? 26.324 3.959 -1.656 1.00 87.06 110 LYS A O 1
ATOM 902 N N . GLY A 1 111 ? 25.364 4.000 -3.683 1.00 86.62 111 GLY A N 1
ATOM 903 C CA . GLY A 1 111 ? 26.521 3.477 -4.422 1.00 86.62 111 GLY A CA 1
ATOM 904 C C . GLY A 1 111 ? 26.545 1.954 -4.569 1.00 86.62 111 GLY A C 1
ATOM 905 O O . GLY A 1 111 ? 27.256 1.450 -5.432 1.00 86.62 111 GLY A O 1
ATOM 906 N N . GLU A 1 112 ? 25.707 1.224 -3.830 1.00 90.06 112 GLU A N 1
ATOM 907 C CA . GLU A 1 112 ? 25.635 -0.234 -3.904 1.00 90.06 112 GLU A CA 1
ATOM 908 C C . GLU A 1 112 ? 24.337 -0.698 -4.559 1.00 90.06 112 GLU A C 1
ATOM 910 O O . GLU A 1 112 ? 23.241 -0.202 -4.284 1.00 90.06 112 GLU A O 1
ATOM 915 N N . LYS A 1 113 ? 24.455 -1.692 -5.442 1.00 88.06 113 LYS A N 1
ATOM 916 C CA . LYS A 1 113 ? 23.311 -2.283 -6.133 1.00 88.06 113 LYS A CA 1
ATOM 917 C C . LYS A 1 113 ? 22.849 -3.550 -5.411 1.00 88.06 113 LYS A C 1
ATOM 919 O O . LYS A 1 113 ? 23.203 -4.652 -5.818 1.00 88.06 113 LYS A O 1
ATOM 924 N N . GLY A 1 114 ? 22.015 -3.393 -4.383 1.00 90.44 114 GLY A N 1
ATOM 925 C CA . GLY A 1 114 ? 21.546 -4.507 -3.543 1.00 90.44 114 GLY A CA 1
ATOM 926 C C . GLY A 1 114 ? 20.620 -5.508 -4.251 1.00 90.44 114 GLY A C 1
ATOM 927 O O . GLY A 1 114 ? 20.576 -6.680 -3.898 1.00 90.44 114 GLY A O 1
ATOM 928 N N . CYS A 1 115 ? 19.896 -5.085 -5.294 1.00 92.81 115 CYS A N 1
ATOM 929 C CA . CYS A 1 115 ? 19.025 -5.965 -6.078 1.00 92.81 115 CYS A CA 1
ATOM 930 C C . CYS A 1 115 ? 19.222 -5.762 -7.583 1.00 92.81 115 CYS A C 1
ATOM 932 O O . CYS A 1 115 ? 19.201 -4.643 -8.101 1.00 92.81 115 CYS A O 1
ATOM 934 N N . GLN A 1 116 ? 19.349 -6.865 -8.321 1.00 92.31 116 GLN A N 1
ATOM 935 C CA . GLN A 1 116 ? 19.521 -6.834 -9.774 1.00 92.31 116 GLN A CA 1
ATOM 936 C C . GLN A 1 116 ? 18.201 -6.782 -10.564 1.00 92.31 116 GLN A C 1
ATOM 938 O O . GLN A 1 116 ? 18.241 -6.618 -11.784 1.00 92.31 116 GLN A O 1
ATOM 943 N N . ASN A 1 117 ? 17.038 -6.864 -9.905 1.00 93.38 117 ASN A N 1
ATOM 944 C CA . ASN A 1 117 ? 15.737 -6.872 -10.585 1.00 93.38 117 ASN A CA 1
ATOM 945 C C . ASN A 1 117 ? 15.491 -5.577 -11.378 1.00 93.38 117 ASN A C 1
ATOM 947 O O . ASN A 1 117 ? 15.826 -4.497 -10.886 1.00 93.38 117 ASN A O 1
ATOM 951 N N . LYS A 1 118 ? 14.964 -5.677 -12.604 1.00 92.88 118 LYS A N 1
ATOM 952 C CA . LYS A 1 118 ? 14.739 -4.541 -13.514 1.00 92.88 118 LYS A CA 1
ATOM 953 C C . LYS A 1 118 ? 13.616 -3.629 -12.996 1.00 92.88 118 LYS A C 1
ATOM 955 O O . LYS A 1 118 ? 12.845 -4.007 -12.120 1.00 92.88 118 LYS A O 1
ATOM 960 N N . HIS A 1 119 ? 13.582 -2.400 -13.509 1.00 93.62 119 HIS A N 1
ATOM 961 C CA . HIS A 1 119 ? 12.448 -1.505 -13.290 1.00 93.62 119 HIS A CA 1
ATOM 962 C C . HIS A 1 119 ? 11.316 -1.865 -14.254 1.00 93.62 119 HIS A C 1
ATOM 964 O O . HIS A 1 119 ? 11.561 -2.491 -15.286 1.00 93.62 119 HIS A O 1
ATOM 970 N N . ILE A 1 120 ? 10.101 -1.459 -13.908 1.00 94.94 120 ILE A N 1
ATOM 971 C CA . ILE A 1 120 ? 8.894 -1.659 -14.709 1.00 94.94 120 ILE A CA 1
ATOM 972 C C . ILE A 1 120 ? 8.284 -0.280 -14.953 1.00 94.94 120 ILE A C 1
ATOM 974 O O . ILE A 1 120 ? 8.146 0.499 -14.011 1.00 94.94 120 ILE A O 1
ATOM 978 N N . ASP A 1 121 ? 7.934 0.056 -16.190 1.00 95.00 121 ASP A N 1
ATOM 979 C CA . ASP A 1 121 ? 7.213 1.301 -16.464 1.00 95.00 121 ASP A CA 1
ATOM 980 C C . ASP A 1 121 ? 5.786 1.237 -15.893 1.00 95.00 121 ASP A C 1
ATOM 982 O O . ASP A 1 121 ? 5.097 0.225 -16.012 1.00 95.00 121 ASP A O 1
ATOM 986 N N . ASP A 1 122 ? 5.326 2.336 -15.287 1.00 94.00 122 ASP A N 1
ATOM 987 C CA . ASP A 1 122 ? 4.023 2.433 -14.601 1.00 94.00 122 ASP A CA 1
ATOM 988 C C . ASP A 1 122 ? 2.847 2.052 -15.514 1.00 94.00 122 ASP A C 1
ATOM 990 O O . ASP A 1 122 ? 1.969 1.293 -15.112 1.00 94.00 122 ASP A O 1
ATOM 994 N N . LYS A 1 123 ? 2.886 2.497 -16.778 1.00 93.50 123 LYS A N 1
ATOM 995 C CA . LYS A 1 123 ? 1.873 2.160 -17.793 1.00 93.50 123 LYS A CA 1
ATOM 996 C C . LYS A 1 123 ? 1.863 0.671 -18.135 1.00 93.50 123 LYS A C 1
ATOM 998 O O . LYS A 1 123 ? 0.797 0.082 -18.269 1.00 93.50 123 LYS A O 1
ATOM 1003 N N . VAL A 1 124 ? 3.046 0.068 -18.267 1.00 95.75 124 VAL A N 1
ATOM 1004 C CA . VAL A 1 124 ? 3.185 -1.357 -18.599 1.00 95.75 124 VAL A CA 1
ATOM 1005 C C . VAL A 1 124 ? 2.656 -2.206 -17.451 1.00 95.75 124 VAL A C 1
ATOM 1007 O O . VAL A 1 124 ? 1.881 -3.128 -17.690 1.00 95.75 124 VAL A O 1
ATOM 1010 N N . LEU A 1 125 ? 3.012 -1.865 -16.208 1.00 95.31 125 LEU A N 1
ATOM 1011 C CA . LEU A 1 125 ? 2.488 -2.540 -15.022 1.00 95.31 125 LEU A CA 1
ATOM 1012 C C . LEU A 1 125 ? 0.957 -2.476 -14.972 1.00 95.31 125 LEU A C 1
ATOM 1014 O O . LEU A 1 125 ? 0.310 -3.502 -14.780 1.00 95.31 125 LEU A O 1
ATOM 1018 N N . TYR A 1 126 ? 0.387 -1.289 -15.194 1.00 94.69 126 TYR A N 1
ATOM 1019 C CA . TYR A 1 126 ? -1.058 -1.086 -15.174 1.00 94.69 126 TYR A CA 1
ATOM 1020 C C . TYR A 1 126 ? -1.784 -1.908 -16.245 1.00 94.69 126 TYR A C 1
ATOM 1022 O O . TYR A 1 126 ? -2.716 -2.644 -15.929 1.00 94.69 126 TYR A O 1
ATOM 1030 N N . GLN A 1 127 ? -1.315 -1.853 -17.496 1.00 96.19 127 GLN A N 1
ATOM 1031 C CA . GLN A 1 127 ? -1.923 -2.617 -18.585 1.00 96.19 127 GLN A CA 1
ATOM 1032 C C . GLN A 1 127 ? -1.805 -4.128 -18.358 1.00 96.19 127 GLN A C 1
ATOM 1034 O O . GLN A 1 127 ? -2.753 -4.870 -18.599 1.00 96.19 127 GLN A O 1
ATOM 1039 N N . THR A 1 128 ? -0.653 -4.585 -17.861 1.00 96.06 128 THR A N 1
ATOM 1040 C CA . THR A 1 128 ? -0.417 -6.007 -17.581 1.00 96.06 128 THR A CA 1
ATOM 1041 C C . THR A 1 128 ? -1.363 -6.503 -16.495 1.00 96.06 128 THR A C 1
ATOM 1043 O O . THR A 1 128 ? -1.941 -7.577 -16.637 1.00 96.06 128 THR A O 1
ATOM 1046 N N . PHE A 1 129 ? -1.567 -5.709 -15.441 1.00 95.12 129 PHE A N 1
ATOM 1047 C CA . PHE A 1 129 ? -2.520 -6.025 -14.384 1.00 95.12 129 PHE A CA 1
ATOM 1048 C C . PHE A 1 129 ? -3.944 -6.170 -14.929 1.00 95.12 129 PHE A C 1
ATOM 1050 O O . PHE A 1 129 ? -4.558 -7.208 -14.706 1.00 95.12 129 PHE A O 1
ATOM 1057 N N . ILE A 1 130 ? -4.438 -5.188 -15.696 1.00 95.69 130 ILE A N 1
ATOM 1058 C CA . ILE A 1 130 ? -5.785 -5.247 -16.292 1.00 95.69 130 ILE A CA 1
ATOM 1059 C C . ILE A 1 130 ? -5.942 -6.492 -17.162 1.00 95.69 130 ILE A C 1
ATOM 1061 O O . ILE A 1 130 ? -6.893 -7.246 -16.985 1.00 95.69 130 ILE A O 1
ATOM 1065 N N . ASN A 1 131 ? -4.991 -6.737 -18.063 1.00 96.31 131 ASN A N 1
ATOM 1066 C CA . ASN A 1 131 ? -5.048 -7.889 -18.959 1.00 96.31 131 ASN A CA 1
ATOM 1067 C C . ASN A 1 131 ? -5.071 -9.212 -18.178 1.00 96.31 131 ASN A C 1
ATOM 1069 O O . ASN A 1 131 ? -5.815 -10.121 -18.527 1.00 96.31 131 ASN A O 1
ATOM 1073 N N . THR A 1 132 ? -4.280 -9.305 -17.106 1.00 94.62 132 THR A N 1
ATOM 1074 C CA . THR A 1 132 ? -4.209 -10.509 -16.265 1.00 94.62 132 THR A CA 1
ATOM 1075 C C . THR A 1 132 ? -5.514 -10.729 -15.506 1.00 94.62 132 THR A C 1
ATOM 1077 O O . THR A 1 132 ? -6.027 -11.842 -15.480 1.00 94.62 132 THR A O 1
ATOM 1080 N N . VAL A 1 133 ? -6.079 -9.675 -14.913 1.00 93.75 133 VAL A N 1
ATOM 1081 C CA . VAL A 1 133 ? -7.347 -9.758 -14.174 1.00 93.75 133 VAL A CA 1
ATOM 1082 C C . VAL A 1 133 ? -8.504 -10.109 -15.105 1.00 93.75 133 VAL A C 1
ATOM 1084 O O . VAL A 1 133 ? -9.290 -10.988 -14.768 1.00 93.75 133 VAL A O 1
ATOM 1087 N N . ASN A 1 134 ? -8.584 -9.493 -16.287 1.00 95.12 134 ASN A N 1
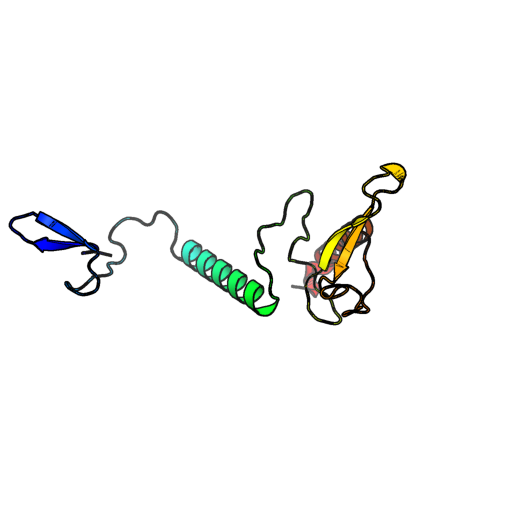ATOM 1088 C CA . ASN A 1 134 ? -9.609 -9.825 -17.277 1.00 95.12 134 ASN A CA 1
ATOM 1089 C C . ASN A 1 134 ? -9.517 -11.297 -17.700 1.00 95.12 134 ASN A C 1
ATOM 1091 O O . ASN A 1 134 ? -10.528 -11.989 -17.695 1.00 95.12 134 ASN A O 1
ATOM 1095 N N . ALA A 1 135 ? -8.306 -11.804 -17.951 1.00 93.81 135 ALA A N 1
ATOM 1096 C CA . ALA A 1 135 ? -8.104 -13.213 -18.276 1.00 93.81 135 ALA A CA 1
ATOM 1097 C C . ALA A 1 135 ? -8.527 -14.155 -17.131 1.00 93.81 135 ALA A C 1
ATOM 1099 O O . ALA A 1 135 ? -9.103 -15.209 -17.389 1.00 93.81 135 ALA A O 1
ATOM 1100 N N . ILE A 1 136 ? -8.279 -13.786 -15.867 1.00 93.62 136 ILE A N 1
ATOM 1101 C CA . ILE A 1 136 ? -8.741 -14.566 -14.705 1.00 93.62 136 ILE A CA 1
ATOM 1102 C C . ILE A 1 136 ? -10.272 -14.570 -14.627 1.00 93.62 136 ILE A C 1
ATOM 1104 O O . ILE A 1 136 ? -10.863 -15.612 -14.365 1.00 93.62 136 ILE A O 1
ATOM 1108 N N . ILE A 1 137 ? -10.919 -13.426 -14.869 1.00 93.19 137 ILE A N 1
ATOM 1109 C CA . ILE A 1 137 ? -12.384 -13.304 -14.839 1.00 93.19 137 ILE A CA 1
ATOM 1110 C C . ILE A 1 137 ? -13.029 -14.126 -15.960 1.00 93.19 137 ILE A C 1
ATOM 1112 O O . ILE A 1 137 ? -14.019 -14.810 -15.716 1.00 93.19 137 ILE A O 1
ATOM 1116 N N . GLU A 1 138 ? -12.468 -14.092 -17.169 1.00 93.50 138 GLU A N 1
ATOM 1117 C CA . GLU A 1 138 ? -12.946 -14.892 -18.306 1.00 93.50 138 GLU A CA 1
ATOM 1118 C C . GLU A 1 138 ? -12.817 -16.401 -18.052 1.00 93.50 138 GLU A C 1
ATOM 1120 O O . GLU A 1 138 ? -13.639 -17.177 -18.528 1.00 93.50 138 GLU A O 1
ATOM 1125 N N . ASN A 1 139 ? -11.822 -16.812 -17.261 1.00 92.25 139 ASN A N 1
ATOM 1126 C CA . ASN A 1 139 ? -11.545 -18.210 -16.923 1.00 92.25 139 ASN A CA 1
ATOM 1127 C C . ASN A 1 139 ? -11.859 -18.519 -15.450 1.00 92.25 139 ASN A C 1
ATOM 1129 O O . ASN A 1 139 ? -11.151 -19.300 -14.811 1.00 92.25 139 ASN A O 1
ATOM 1133 N N . LYS A 1 140 ? -12.898 -17.886 -14.891 1.00 88.94 140 LYS A N 1
ATOM 1134 C CA . LYS A 1 140 ? -13.214 -17.937 -13.456 1.00 88.94 140 LYS A CA 1
ATOM 1135 C C . LYS A 1 140 ? -13.302 -19.362 -12.904 1.00 88.94 140 LYS A C 1
ATOM 1137 O O . LYS A 1 140 ? -12.732 -19.618 -11.850 1.00 88.94 140 LYS A O 1
ATOM 1142 N N . ASP A 1 141 ? -13.939 -20.272 -13.637 1.00 90.31 141 ASP A N 1
ATOM 1143 C CA . ASP A 1 141 ? -14.172 -21.662 -13.210 1.00 90.31 141 ASP A CA 1
ATOM 1144 C C . ASP A 1 141 ? -12.885 -22.494 -13.083 1.00 90.31 141 ASP A C 1
ATOM 1146 O O . ASP A 1 141 ? -12.882 -23.551 -12.462 1.00 90.31 141 ASP A O 1
ATOM 1150 N N . TYR A 1 142 ? -11.785 -22.047 -13.692 1.00 87.50 142 TYR A N 1
ATOM 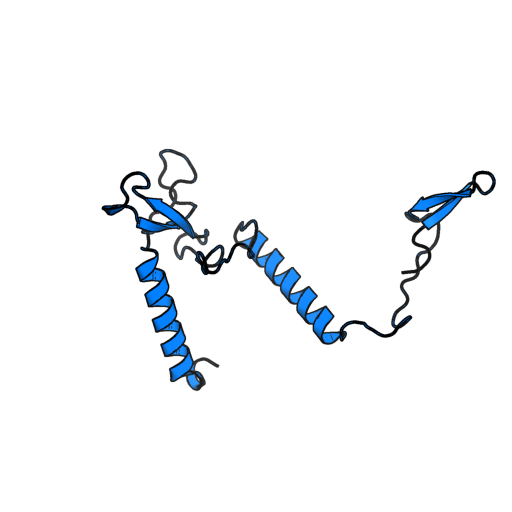1151 C CA . TYR A 1 142 ? -10.484 -22.701 -13.558 1.00 87.50 142 TYR A CA 1
ATOM 1152 C C . TYR A 1 142 ? -9.705 -22.202 -12.331 1.00 87.50 142 TYR A C 1
ATOM 1154 O O . TYR A 1 142 ? -8.858 -22.919 -11.799 1.00 87.50 142 TYR A O 1
ATOM 1162 N N . PHE A 1 143 ? -9.950 -20.960 -11.903 1.00 74.69 143 PHE A N 1
ATOM 1163 C CA . PHE A 1 143 ? -9.169 -20.287 -10.862 1.00 74.69 143 PHE A CA 1
ATOM 1164 C C . PHE A 1 143 ? -9.876 -20.183 -9.502 1.00 74.69 143 PHE A C 1
ATOM 1166 O O . PHE A 1 143 ? -9.191 -19.910 -8.514 1.00 74.69 143 PHE A O 1
ATOM 1173 N N . MET A 1 144 ? -11.201 -20.359 -9.441 1.00 67.00 144 MET A N 1
ATOM 1174 C CA . MET A 1 144 ? -12.006 -20.396 -8.207 1.00 67.00 144 MET A CA 1
ATOM 1175 C C . MET A 1 144 ? -12.540 -21.797 -7.946 1.00 67.00 144 MET A C 1
ATOM 1177 O O . MET A 1 144 ? -12.519 -22.193 -6.761 1.00 67.00 144 MET A O 1
#

InterPro domains:
  IPR011109 DNA-binding recombinase domain [PF07508] (13-49)
  IPR025827 Recombinase zinc beta ribbon domain [PF13408] (70-133)

Secondary structure (DSSP, 8-state):
-B--EEEEETTTTEEEE-SSSS--B--SSSS--SS-HHHHHHHHHHHHHHHHHHHHHT-S-STT-BTTBTTTTT-B-TTT-PBEEEEEESTT-GGG-EEEEEEGGGGSSTT-----PPPEEHHHHHHHHHHHHHHHHHTHHHH-

Radius of gyration: 25.01 Å; chains: 1; bounding box: 54×41×72 Å

pLDDT: mean 88.55, std 6.5, range [62.5, 96.31]

Sequence (144 aa):
MLQKTCTVDFLTKKRVDSNGEVQKYYVEESHPAIIDKEMWEAVQLEMERGLVFAETYGVFKLDYATLDNPFAGRVMCGRCSSIFGRKTWNSTNENLKRKVWMCSNRYKVKGEKGCQNKHIDDKVLYQTFINTVNAIIENKDYFM

Foldseek 3Di:
DPCQWDQPDPVVSDIDGCPPPDDDDDDPPPDDDPDDPVVVVVVVVVVVVQVVLCVVAVPPGPPPQDPVRNCVSPAADPPPRHAWDWDWPPVVDPVPTFIKTDGCQQPVDPPHGRDPDDIGTPVRVVVVVVVVVVVCVVVVVVVD

Organism: NCBI:txid1604897